Protein AF-A0A174VM22-F1 (afdb_monomer_lite)

Radius of gyration: 14.58 Å; chains: 1; bounding box: 38×42×34 Å

Sequence (88 aa):
MASLQMETGDGFTLESVLGTEGMEEAIVEREALRGAVAALPERERQVILLRYFRGMTQDRTAKVLGVSQVQVSRIERKAVEHLRRKL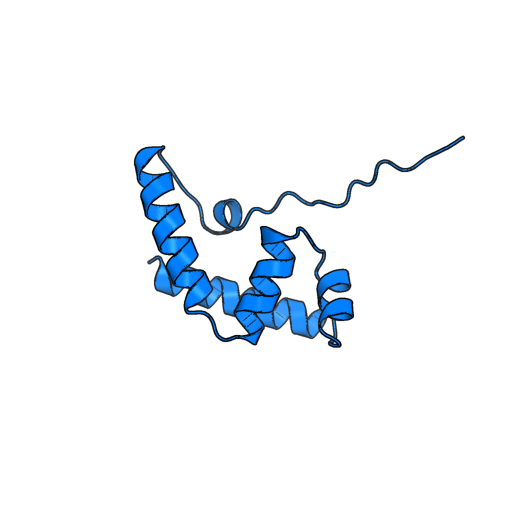E

Secondary structure (DSSP, 8-state):
-------------HHHHH---SHHHHHHHHHHHHHHHHTS-HHHHHHHIIIIIS---HHHHHHHHTS-HHHHHHHHHHHHHHHHHHH-

InterPro domains:
  IPR000943 RNA polymerase sigma-70 [PR00046] (40-52)
  IPR000943 RNA polymerase sigma-70 [PR00046] (57-72)
  IPR000943 RNA polymerase sigma-70 [PR00046] (72-83)
  IPR001387 Cro/C1-type, helix-turn-helix domain [PS50943] (54-77)
  IPR007630 RNA polymerase sigma-70 region 4 [PF04545] (37-84)
  IPR013324 RNA polymerase sigma factor, region 3/4-like [SSF88659] (9-87)
  IPR014284 RNA polymerase sigma-70-like domain [TIGR02937] (16-87)

Organism: Flavonifractor plautii (NCBI:txid292800)

Foldseek 3Di:
DDDDPPPQQPPDALCNVQDFDDDVRVVVVVVLLVVLLVPDDPVLSLLCCCVHVVRDDLCRSCVVVVHDSVVSVVSPVVSNVSSNVSSD

Structure (mmCIF, N/CA/C/O backbone):
data_AF-A0A174VM22-F1
#
_entry.id   AF-A0A174VM22-F1
#
loop_
_atom_site.group_PDB
_atom_site.id
_atom_site.type_symbol
_atom_site.label_atom_id
_atom_site.label_alt_id
_atom_site.label_comp_id
_atom_site.label_asym_id
_atom_site.label_entity_id
_atom_site.label_seq_id
_atom_site.pdbx_PDB_ins_code
_atom_site.Cartn_x
_atom_site.Cartn_y
_atom_site.Cartn_z
_atom_site.occupancy
_atom_site.B_iso_or_equiv
_atom_site.auth_seq_id
_atom_site.auth_comp_id
_atom_site.auth_asym_id
_atom_site.auth_atom_id
_atom_site.pdbx_PDB_model_num
ATOM 1 N N . MET A 1 1 ? -21.912 31.904 -9.111 1.00 42.28 1 MET A N 1
ATOM 2 C CA . MET A 1 1 ? -22.307 30.886 -8.115 1.00 42.28 1 MET A CA 1
ATOM 3 C C . MET A 1 1 ? -22.313 29.528 -8.788 1.00 42.28 1 MET A C 1
ATOM 5 O O . MET A 1 1 ? -23.198 29.289 -9.593 1.00 42.28 1 MET A O 1
ATOM 9 N N . ALA A 1 2 ? -21.281 28.733 -8.507 1.00 38.06 2 ALA A N 1
ATOM 10 C CA . ALA A 1 2 ? -21.207 27.266 -8.531 1.00 38.06 2 ALA A CA 1
ATOM 11 C C . ALA A 1 2 ? -19.721 26.906 -8.654 1.00 38.06 2 ALA A C 1
ATOM 13 O O . ALA A 1 2 ? -19.208 26.576 -9.719 1.00 38.06 2 ALA A O 1
ATOM 14 N N . SER A 1 3 ? -19.025 27.088 -7.534 1.00 44.62 3 SER A N 1
ATOM 15 C CA . SER A 1 3 ? -17.741 26.460 -7.265 1.00 44.62 3 SER A CA 1
ATOM 16 C C . SER A 1 3 ? -17.888 24.947 -7.368 1.00 44.62 3 SER A C 1
ATOM 18 O O . SER A 1 3 ? -18.892 24.417 -6.899 1.00 44.62 3 SER A O 1
ATOM 20 N N . LEU A 1 4 ? -16.874 24.291 -7.929 1.00 41.34 4 LEU A N 1
ATOM 21 C CA . LEU A 1 4 ? -16.244 23.050 -7.454 1.00 41.34 4 LEU A CA 1
ATOM 22 C C . LEU A 1 4 ? -15.440 22.474 -8.623 1.00 41.34 4 LEU A C 1
ATOM 24 O O . LEU A 1 4 ? -15.844 21.517 -9.280 1.00 41.34 4 LEU A O 1
ATOM 28 N N . GLN A 1 5 ? -14.265 23.060 -8.864 1.00 39.62 5 GLN A N 1
ATOM 29 C CA . GLN A 1 5 ? -13.160 22.264 -9.379 1.00 39.62 5 GLN A CA 1
ATOM 30 C C . GLN A 1 5 ? -12.935 21.160 -8.342 1.00 39.62 5 GLN A C 1
ATOM 32 O O . GLN A 1 5 ? -12.432 21.407 -7.248 1.00 39.62 5 GLN A O 1
ATOM 37 N N . MET A 1 6 ? -13.399 19.948 -8.643 1.00 38.41 6 MET A N 1
ATOM 38 C CA . MET A 1 6 ? -12.938 18.755 -7.949 1.00 38.41 6 MET A CA 1
ATOM 39 C C . MET A 1 6 ? -11.491 18.513 -8.377 1.00 38.41 6 MET A C 1
ATOM 41 O O . MET A 1 6 ? -11.207 17.643 -9.193 1.00 38.41 6 MET A O 1
ATOM 45 N N . GLU A 1 7 ? -10.566 19.279 -7.808 1.00 43.81 7 GLU A N 1
ATOM 46 C CA . GLU A 1 7 ? -9.158 18.904 -7.745 1.00 43.81 7 GLU A CA 1
ATOM 47 C C . GLU A 1 7 ? -9.033 17.783 -6.708 1.00 43.81 7 GLU A C 1
ATOM 49 O O . GLU A 1 7 ? -8.658 17.983 -5.559 1.00 43.81 7 GLU A O 1
ATOM 54 N N . THR A 1 8 ? -9.460 16.575 -7.074 1.00 45.41 8 THR A N 1
ATOM 55 C CA . THR A 1 8 ? -9.166 15.377 -6.279 1.00 45.41 8 THR A CA 1
ATOM 56 C C . THR A 1 8 ? -8.619 14.311 -7.197 1.00 45.41 8 THR A C 1
ATOM 58 O O . THR A 1 8 ? -9.335 13.459 -7.709 1.00 45.41 8 THR A O 1
ATOM 61 N N . GLY A 1 9 ? -7.316 14.401 -7.391 1.00 45.59 9 GLY A N 1
ATOM 62 C CA . GLY A 1 9 ? -6.515 13.427 -8.097 1.00 45.59 9 GLY A CA 1
ATOM 63 C C . GLY A 1 9 ? -5.098 13.948 -8.108 1.00 45.59 9 GLY A C 1
ATOM 64 O O . GLY A 1 9 ? -4.600 14.309 -9.164 1.00 45.59 9 GLY A O 1
ATOM 65 N N . ASP A 1 10 ? -4.497 14.078 -6.924 1.00 47.09 10 ASP A N 1
ATOM 66 C CA . ASP A 1 10 ? -3.056 14.285 -6.817 1.00 47.09 10 ASP A CA 1
ATOM 67 C C . ASP A 1 10 ? -2.426 13.165 -7.657 1.00 47.09 10 ASP A C 1
ATOM 69 O O . ASP A 1 10 ? -2.621 11.986 -7.347 1.00 47.09 10 ASP A O 1
ATOM 73 N N . GLY A 1 11 ? -1.858 13.529 -8.809 1.00 45.03 11 GLY A N 1
ATOM 74 C CA . GLY A 1 11 ? -1.593 12.665 -9.964 1.00 45.03 11 GLY A CA 1
ATOM 75 C C . GLY A 1 11 ? -0.448 11.678 -9.757 1.00 45.03 11 GLY A C 1
ATOM 76 O O . GLY A 1 11 ? 0.395 11.512 -10.632 1.00 45.03 11 GLY A O 1
ATOM 77 N N . PHE A 1 12 ? -0.396 11.036 -8.594 1.00 56.12 12 PHE A N 1
ATOM 78 C CA . PHE A 1 12 ? 0.572 10.012 -8.256 1.00 56.12 12 PHE A CA 1
ATOM 79 C C . PHE A 1 12 ? 0.183 8.711 -8.948 1.00 56.12 12 PHE A C 1
ATOM 81 O O . PHE A 1 12 ? -0.634 7.930 -8.460 1.00 56.12 12 PHE A O 1
ATOM 88 N N . THR A 1 13 ? 0.778 8.483 -10.111 1.00 69.50 13 THR A N 1
ATOM 89 C CA . THR A 1 13 ? 0.780 7.167 -10.752 1.00 69.50 13 THR A CA 1
ATOM 90 C C . THR A 1 13 ? 1.768 6.266 -10.015 1.00 69.50 13 THR A C 1
ATOM 92 O O . THR A 1 13 ? 2.755 6.749 -9.452 1.00 69.50 13 THR A O 1
ATOM 95 N N . LEU A 1 14 ? 1.507 4.958 -9.978 1.00 70.81 14 LEU A N 1
ATOM 96 C CA . LEU A 1 14 ? 2.416 4.016 -9.314 1.00 70.81 14 LEU A CA 1
ATOM 97 C C . LEU A 1 14 ? 3.797 4.061 -9.989 1.00 70.81 14 LEU A C 1
ATOM 99 O O . LEU A 1 14 ? 4.822 4.013 -9.320 1.00 70.81 14 LEU A O 1
ATOM 103 N N . GLU A 1 15 ? 3.795 4.264 -11.304 1.00 69.94 15 GLU A N 1
ATOM 104 C CA . GLU A 1 15 ? 4.960 4.477 -12.153 1.00 69.94 15 GLU A CA 1
ATOM 105 C C . GLU A 1 15 ? 5.782 5.703 -11.710 1.00 69.94 15 GLU A C 1
ATOM 107 O O . GLU A 1 15 ? 6.991 5.595 -11.539 1.00 69.94 15 GLU A O 1
ATOM 112 N N . SER A 1 16 ? 5.150 6.845 -11.404 1.00 68.12 16 SER A N 1
ATOM 113 C CA . SER A 1 16 ? 5.863 8.047 -10.920 1.00 68.12 16 SER A CA 1
ATOM 114 C C . SER A 1 16 ? 6.535 7.875 -9.553 1.00 68.12 16 SER A C 1
ATOM 116 O O . SER A 1 16 ? 7.511 8.554 -9.246 1.00 68.12 16 SER A O 1
ATOM 118 N N . VAL A 1 17 ? 6.024 6.961 -8.723 1.00 67.62 17 VAL A N 1
ATOM 119 C CA . VAL A 1 17 ? 6.584 6.659 -7.394 1.00 67.62 17 VAL A CA 1
ATOM 120 C C . VAL A 1 17 ? 7.773 5.691 -7.488 1.00 67.62 17 VAL A C 1
ATOM 122 O O . VAL A 1 17 ? 8.573 5.598 -6.545 1.00 67.62 17 VAL A O 1
ATOM 125 N N . LEU A 1 18 ? 7.873 4.969 -8.608 1.00 70.62 18 LEU A N 1
ATOM 126 C CA . LEU A 1 18 ? 8.869 3.930 -8.857 1.00 70.62 18 LEU A CA 1
ATOM 127 C C . LEU A 1 18 ? 9.969 4.368 -9.848 1.00 70.62 18 LEU A C 1
ATOM 129 O O . LEU A 1 18 ? 11.087 3.898 -9.687 1.00 70.62 18 LEU A O 1
ATOM 133 N N . GLY A 1 19 ? 9.700 5.326 -10.748 1.00 62.75 19 GLY A N 1
ATOM 134 C CA . GLY A 1 19 ? 10.646 5.863 -11.742 1.00 62.75 19 GLY A CA 1
ATOM 135 C C . GLY A 1 19 ? 10.771 4.965 -12.981 1.00 62.75 19 GLY A C 1
ATOM 136 O O . GLY A 1 19 ? 10.933 3.764 -12.825 1.00 62.75 19 GLY A O 1
ATOM 137 N N . THR A 1 20 ? 10.668 5.523 -14.197 1.00 58.53 20 THR A N 1
ATOM 138 C CA . THR A 1 20 ? 10.789 4.770 -15.472 1.00 58.53 20 THR A CA 1
ATOM 139 C C . THR A 1 20 ? 11.411 5.648 -16.576 1.00 58.53 20 THR A C 1
ATOM 141 O O . THR A 1 20 ? 10.948 6.779 -16.765 1.00 58.53 20 THR A O 1
ATOM 144 N N . GLU A 1 21 ? 12.390 5.137 -17.336 1.00 52.28 21 GLU A N 1
ATOM 145 C CA . GLU A 1 21 ? 12.987 5.750 -18.546 1.00 52.28 21 GLU A CA 1
ATOM 146 C C . GLU A 1 21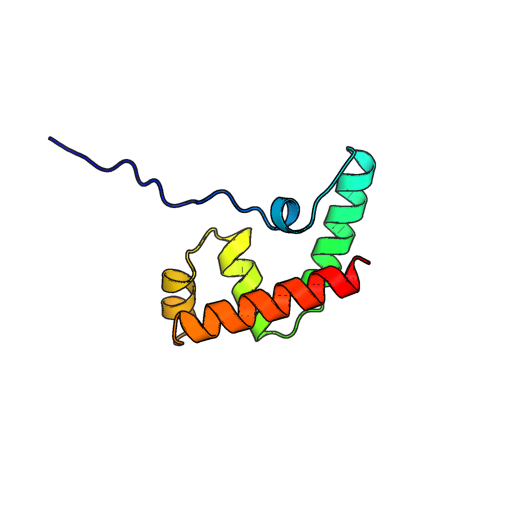 ? 12.688 4.864 -19.789 1.00 52.28 21 GLU A C 1
ATOM 148 O O . GLU A 1 21 ? 12.586 3.653 -19.659 1.00 52.28 21 GLU A O 1
ATOM 153 N N . GLY A 1 22 ? 12.502 5.443 -20.991 1.00 54.47 22 GLY A N 1
ATOM 154 C CA . GLY A 1 22 ? 12.385 4.699 -22.273 1.00 54.47 22 GLY A CA 1
ATOM 155 C C . GLY A 1 22 ? 11.021 4.045 -22.612 1.00 54.47 22 GLY A C 1
ATOM 156 O O . GLY A 1 22 ? 10.239 3.697 -21.739 1.00 54.47 22 GLY A O 1
ATOM 157 N N . MET A 1 23 ? 10.684 3.882 -23.907 1.00 57.34 23 MET A N 1
ATOM 158 C CA . MET A 1 23 ? 9.358 3.383 -24.356 1.00 57.34 23 MET A CA 1
ATOM 159 C C . MET A 1 23 ? 9.241 1.844 -24.378 1.00 57.34 23 MET A C 1
ATOM 161 O O . MET A 1 23 ? 8.188 1.311 -24.036 1.00 57.34 23 MET A O 1
ATOM 165 N N . GLU A 1 24 ? 10.304 1.130 -24.766 1.00 58.16 24 GLU A N 1
ATOM 166 C CA . GLU A 1 24 ? 10.366 -0.344 -24.706 1.00 58.16 24 GLU A CA 1
ATOM 167 C C . GLU A 1 24 ? 10.614 -0.836 -23.274 1.00 58.16 24 GLU A C 1
ATOM 169 O O . GLU A 1 24 ? 9.932 -1.753 -22.813 1.00 58.16 24 GLU A O 1
ATOM 174 N N . GLU A 1 25 ? 11.505 -0.161 -22.542 1.00 59.62 25 GLU A N 1
ATOM 175 C CA . GLU A 1 25 ? 11.715 -0.356 -21.101 1.00 59.62 25 GLU A CA 1
ATOM 176 C C . GLU A 1 25 ? 10.408 -0.154 -20.325 1.00 59.62 25 GLU A C 1
ATOM 178 O O . GLU A 1 25 ? 10.012 -1.046 -19.578 1.00 59.62 25 GLU A O 1
ATOM 183 N N . ALA A 1 26 ? 9.626 0.889 -20.627 1.00 59.78 26 ALA A N 1
ATOM 184 C CA . ALA A 1 26 ? 8.321 1.096 -19.998 1.00 59.78 26 ALA A CA 1
ATOM 185 C C . ALA A 1 26 ? 7.307 -0.049 -20.217 1.00 59.78 26 ALA A C 1
ATOM 187 O O . ALA A 1 26 ? 6.435 -0.257 -19.369 1.00 59.78 26 ALA A O 1
ATOM 188 N N . ILE A 1 27 ? 7.355 -0.792 -21.332 1.00 62.19 27 ILE A N 1
ATOM 189 C CA . ILE A 1 27 ? 6.448 -1.938 -21.559 1.00 62.19 27 ILE A CA 1
ATOM 190 C C . ILE A 1 27 ? 6.877 -3.132 -20.700 1.00 62.19 27 ILE A C 1
ATOM 192 O O . ILE A 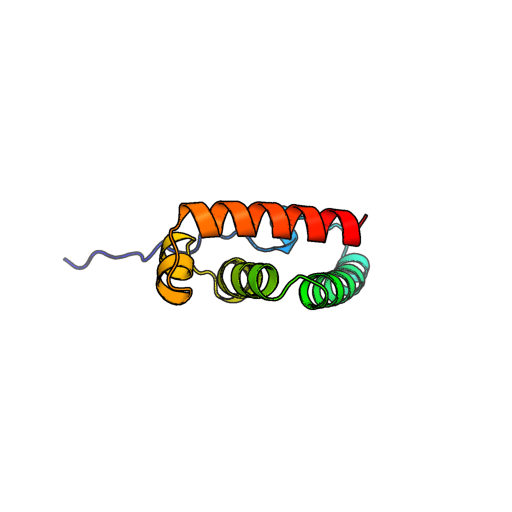1 27 ? 6.035 -3.744 -20.037 1.00 62.19 27 ILE A O 1
ATOM 196 N N . VAL A 1 28 ? 8.175 -3.444 -20.686 1.00 65.38 28 VAL A N 1
ATOM 197 C CA . VAL A 1 28 ? 8.739 -4.528 -19.868 1.00 65.38 28 VAL A CA 1
ATOM 198 C C . VAL A 1 28 ? 8.530 -4.237 -18.379 1.00 65.38 28 VAL A C 1
ATOM 200 O O . VAL A 1 28 ? 8.061 -5.102 -17.636 1.00 65.38 28 VAL A O 1
ATOM 203 N N . GLU A 1 29 ? 8.764 -2.996 -17.959 1.00 71.94 29 GLU A N 1
ATOM 204 C CA . GLU A 1 29 ? 8.522 -2.527 -16.595 1.00 71.94 29 GLU A CA 1
ATOM 205 C C . GLU A 1 29 ? 7.037 -2.568 -16.223 1.00 71.94 29 GLU A C 1
ATOM 207 O O . GLU A 1 29 ? 6.698 -2.930 -15.097 1.00 71.94 29 GLU A O 1
ATOM 212 N N . ARG A 1 30 ? 6.117 -2.276 -17.157 1.00 73.75 30 ARG A N 1
ATOM 213 C CA . ARG A 1 30 ? 4.669 -2.399 -16.909 1.00 73.75 30 ARG A CA 1
ATOM 214 C C . ARG A 1 30 ? 4.246 -3.834 -16.616 1.00 73.75 30 ARG A C 1
ATOM 216 O O . ARG A 1 30 ? 3.439 -4.044 -15.708 1.00 73.75 30 ARG A O 1
ATOM 223 N N . GLU A 1 31 ? 4.748 -4.808 -17.366 1.00 81.06 31 GLU A N 1
ATOM 224 C CA . GLU A 1 31 ? 4.435 -6.221 -17.120 1.00 81.06 31 GLU A CA 1
ATOM 225 C C . GLU A 1 31 ? 5.081 -6.719 -15.820 1.00 81.06 31 GLU A C 1
ATOM 227 O O . GLU A 1 31 ? 4.410 -7.364 -15.005 1.00 81.06 31 GLU A O 1
ATOM 232 N N . ALA A 1 32 ? 6.332 -6.331 -15.552 1.00 84.69 32 ALA A N 1
ATOM 233 C CA . ALA A 1 32 ? 7.003 -6.613 -14.284 1.00 84.69 32 ALA A CA 1
ATOM 234 C C . ALA A 1 32 ? 6.232 -6.022 -13.090 1.00 84.69 32 ALA A C 1
ATOM 236 O O . ALA A 1 32 ? 5.975 -6.714 -12.102 1.00 84.69 32 ALA A O 1
ATOM 237 N N . LEU A 1 33 ? 5.764 -4.776 -13.207 1.00 85.44 33 LEU A N 1
ATOM 238 C CA . LEU A 1 33 ? 4.965 -4.094 -12.193 1.00 85.44 33 LEU A CA 1
ATOM 239 C C . LEU A 1 33 ? 3.621 -4.790 -11.958 1.00 85.44 33 LEU A C 1
ATOM 241 O O . LEU A 1 33 ? 3.226 -4.989 -10.808 1.00 85.44 33 LEU A O 1
ATOM 245 N N . ARG A 1 34 ? 2.921 -5.209 -13.021 1.00 87.81 34 ARG A N 1
ATOM 246 C CA . ARG A 1 34 ? 1.680 -5.996 -12.900 1.00 87.81 34 ARG A CA 1
ATOM 247 C C . ARG A 1 34 ? 1.924 -7.299 -12.141 1.00 87.81 34 ARG A C 1
ATOM 249 O O . ARG A 1 34 ? 1.159 -7.611 -11.225 1.00 87.81 34 ARG A O 1
ATOM 256 N N . GLY A 1 35 ? 2.991 -8.023 -12.476 1.00 90.56 35 GLY A N 1
ATOM 257 C CA . GLY A 1 35 ? 3.390 -9.245 -11.777 1.00 90.56 35 GLY A CA 1
ATOM 258 C C . GLY A 1 35 ? 3.734 -8.995 -10.306 1.00 90.56 35 GLY A C 1
ATOM 259 O O . GLY A 1 35 ? 3.260 -9.711 -9.419 1.00 90.56 35 GLY A O 1
ATOM 260 N N . ALA A 1 36 ? 4.489 -7.932 -10.022 1.00 91.94 36 ALA A N 1
ATOM 261 C CA . ALA A 1 36 ? 4.871 -7.551 -8.667 1.00 91.94 36 ALA A CA 1
ATOM 262 C C . ALA A 1 36 ? 3.653 -7.186 -7.804 1.00 91.94 36 ALA A C 1
ATOM 264 O O . ALA A 1 36 ? 3.541 -7.665 -6.674 1.00 91.94 36 ALA A O 1
ATOM 265 N N . VAL A 1 37 ? 2.705 -6.413 -8.349 1.00 93.25 37 VAL A N 1
ATOM 266 C CA . VAL A 1 37 ? 1.439 -6.064 -7.682 1.00 93.25 37 VAL A CA 1
ATOM 267 C C . VAL A 1 37 ? 0.578 -7.303 -7.445 1.00 93.25 37 VAL A C 1
ATOM 269 O O . VAL A 1 37 ? 0.005 -7.447 -6.364 1.00 93.25 37 VAL A O 1
ATOM 272 N N . ALA A 1 38 ? 0.497 -8.223 -8.410 1.00 93.00 38 ALA A N 1
ATOM 273 C CA . ALA A 1 38 ? -0.247 -9.473 -8.250 1.00 93.00 38 ALA A CA 1
ATOM 274 C C . ALA A 1 38 ? 0.320 -10.347 -7.115 1.00 93.00 38 ALA A C 1
ATOM 276 O O . ALA A 1 38 ? -0.446 -10.983 -6.390 1.00 93.00 38 ALA A O 1
ATOM 277 N N . ALA A 1 39 ? 1.640 -10.318 -6.921 1.00 94.38 39 ALA A N 1
ATOM 278 C CA . ALA A 1 39 ? 2.345 -11.063 -5.882 1.00 94.38 39 ALA A CA 1
ATOM 279 C C . ALA A 1 39 ? 2.313 -10.410 -4.484 1.00 94.38 39 ALA A C 1
ATOM 281 O O . ALA A 1 39 ? 2.866 -10.982 -3.542 1.00 94.38 39 ALA A O 1
ATOM 282 N N . LEU A 1 40 ? 1.707 -9.227 -4.324 1.00 96.38 40 LEU A N 1
ATOM 283 C CA . LEU A 1 40 ? 1.546 -8.604 -3.010 1.00 96.38 40 LEU A CA 1
ATOM 284 C C . LEU A 1 40 ? 0.557 -9.389 -2.129 1.00 96.38 40 LEU A C 1
ATOM 286 O O . LEU A 1 40 ? -0.425 -9.943 -2.640 1.00 96.38 40 LEU A O 1
ATOM 290 N N . PRO A 1 41 ? 0.741 -9.362 -0.793 1.00 97.31 41 PRO A N 1
ATOM 291 C CA . PRO A 1 41 ? -0.282 -9.796 0.150 1.00 97.31 41 PRO A CA 1
ATOM 292 C C . PRO A 1 41 ? -1.632 -9.130 -0.141 1.00 97.31 41 PRO A C 1
ATOM 294 O O . PRO A 1 41 ? -1.686 -7.945 -0.470 1.00 97.31 41 PRO A O 1
ATOM 297 N N . GLU A 1 42 ? -2.732 -9.865 0.043 1.00 96.81 42 GLU A N 1
ATOM 298 C CA . GLU A 1 42 ? -4.091 -9.429 -0.327 1.00 96.81 42 GLU A CA 1
ATOM 299 C C . GLU A 1 42 ? -4.411 -7.992 0.115 1.00 96.81 42 GLU A C 1
ATOM 301 O O . GLU A 1 42 ? -4.848 -7.163 -0.681 1.00 96.81 42 GLU A O 1
ATOM 306 N N . ARG A 1 43 ? -4.142 -7.675 1.388 1.00 96.69 43 ARG A N 1
ATOM 307 C CA . ARG A 1 43 ? -4.425 -6.352 1.961 1.00 96.69 43 ARG A CA 1
ATOM 308 C C . ARG A 1 43 ? -3.593 -5.237 1.335 1.00 96.69 43 ARG A C 1
ATOM 310 O O . ARG A 1 43 ? -4.109 -4.142 1.134 1.00 96.69 43 ARG A O 1
ATOM 317 N N . GLU A 1 44 ? -2.333 -5.505 1.026 1.00 97.75 44 GLU A N 1
ATOM 318 C CA . GLU A 1 44 ? -1.449 -4.547 0.365 1.00 97.75 44 GLU A CA 1
ATOM 319 C C . GLU A 1 44 ? -1.890 -4.314 -1.077 1.00 97.75 44 GLU A C 1
ATOM 321 O O . GLU A 1 44 ? -2.046 -3.168 -1.497 1.00 97.75 44 GLU A O 1
ATOM 326 N N . ARG A 1 45 ? -2.206 -5.395 -1.800 1.00 97.62 45 ARG A N 1
ATOM 327 C CA . ARG A 1 45 ? -2.716 -5.322 -3.170 1.00 97.62 45 ARG A CA 1
ATOM 328 C C . ARG A 1 45 ? -4.003 -4.505 -3.254 1.00 97.62 45 ARG A C 1
ATOM 330 O O . ARG A 1 45 ? -4.116 -3.639 -4.115 1.00 97.62 45 ARG A O 1
ATOM 337 N N . GLN A 1 46 ? -4.950 -4.725 -2.341 1.00 97.56 46 GLN A N 1
ATOM 338 C CA . GLN A 1 46 ? -6.193 -3.948 -2.272 1.00 97.56 46 GLN A CA 1
ATOM 339 C C . GLN A 1 46 ? -5.933 -2.450 -2.083 1.00 97.56 46 GLN A C 1
ATOM 341 O O . GLN A 1 46 ? -6.540 -1.630 -2.773 1.00 97.56 46 GLN A O 1
ATOM 346 N N . VAL A 1 47 ? -5.016 -2.086 -1.179 1.00 97.56 47 VAL A N 1
ATOM 347 C CA . VAL A 1 47 ? -4.641 -0.682 -0.962 1.00 97.56 47 VAL A CA 1
ATOM 348 C C . VAL A 1 47 ? -4.013 -0.087 -2.220 1.00 97.56 47 VAL A C 1
ATOM 350 O O . VAL A 1 47 ? -4.449 0.979 -2.646 1.00 97.56 47 VAL A O 1
ATOM 353 N N . ILE A 1 48 ? -3.070 -0.782 -2.864 1.00 95.75 48 ILE A N 1
ATOM 354 C CA . ILE A 1 48 ? -2.431 -0.307 -4.100 1.00 95.75 48 ILE A CA 1
ATOM 355 C C . ILE A 1 48 ? -3.452 -0.112 -5.228 1.00 95.75 48 ILE A C 1
ATOM 357 O O . ILE A 1 48 ? -3.464 0.935 -5.875 1.00 95.75 48 ILE A O 1
ATOM 361 N N . LEU A 1 49 ? -4.358 -1.072 -5.436 1.00 94.62 49 LEU A N 1
ATOM 362 C CA . LEU A 1 49 ? -5.396 -0.973 -6.465 1.00 94.62 49 LEU A CA 1
ATOM 363 C C . LEU A 1 49 ? -6.313 0.235 -6.240 1.00 94.62 49 LEU A C 1
ATOM 365 O O . LEU A 1 49 ? -6.592 0.985 -7.174 1.00 94.62 49 LEU A O 1
ATOM 369 N N . LEU A 1 50 ? -6.760 0.467 -5.007 1.00 94.94 50 LEU A N 1
ATOM 370 C CA . LEU A 1 50 ? -7.634 1.603 -4.711 1.00 94.94 50 LEU A CA 1
ATOM 371 C C . LEU A 1 50 ? -6.893 2.941 -4.834 1.00 94.94 50 LEU A C 1
ATOM 373 O O . LEU A 1 50 ? -7.434 3.891 -5.398 1.00 94.94 50 LEU A O 1
ATOM 377 N N . ARG A 1 51 ? -5.652 3.016 -4.344 1.00 94.25 51 ARG A N 1
ATOM 378 C CA . ARG A 1 51 ? -4.858 4.252 -4.330 1.00 94.25 51 ARG A CA 1
ATOM 379 C C . ARG A 1 51 ? -4.406 4.672 -5.724 1.00 94.25 51 ARG A C 1
ATOM 381 O O . ARG A 1 51 ? -4.632 5.815 -6.101 1.00 94.25 51 ARG A O 1
ATOM 388 N N . TYR A 1 52 ? -3.837 3.747 -6.491 1.00 88.50 52 TYR A N 1
ATOM 389 C CA . TYR A 1 52 ? -3.129 4.083 -7.727 1.00 88.50 52 TYR A CA 1
ATOM 390 C C . TYR A 1 52 ? -3.913 3.743 -8.997 1.00 88.50 52 TYR A C 1
ATOM 392 O O . TYR A 1 52 ? -3.805 4.460 -9.983 1.00 88.50 52 TYR A O 1
ATOM 400 N N . PHE A 1 53 ? -4.757 2.703 -8.982 1.00 87.06 53 PHE A N 1
ATOM 401 C CA . PHE A 1 53 ? -5.555 2.326 -10.162 1.00 87.06 53 PHE A CA 1
ATOM 402 C C . PHE A 1 53 ? -6.966 2.922 -10.141 1.00 87.06 53 PHE A C 1
ATOM 404 O O . PHE A 1 53 ? -7.572 3.122 -11.191 1.00 87.06 53 PHE A O 1
ATOM 411 N N . ARG A 1 54 ? -7.513 3.201 -8.951 1.00 89.75 54 ARG A N 1
ATOM 412 C CA . ARG A 1 54 ? -8.812 3.875 -8.781 1.00 89.75 54 ARG A CA 1
ATOM 413 C C . ARG A 1 54 ? -8.688 5.335 -8.336 1.00 89.75 54 ARG A C 1
ATOM 415 O O . ARG A 1 54 ? -9.718 5.979 -8.158 1.00 89.75 54 ARG A O 1
ATOM 422 N N . GLY A 1 55 ? -7.469 5.844 -8.137 1.00 88.81 55 GLY A N 1
ATOM 423 C CA . GLY A 1 55 ? -7.210 7.241 -7.766 1.00 88.81 55 GLY A CA 1
ATOM 424 C C . GLY A 1 55 ? -7.840 7.672 -6.436 1.00 88.81 55 GLY A C 1
ATOM 425 O O . GLY A 1 55 ? -8.139 8.848 -6.237 1.00 88.81 55 GLY A O 1
ATOM 426 N N . MET A 1 56 ? -8.126 6.735 -5.527 1.00 93.62 56 MET A N 1
ATOM 427 C CA . MET A 1 56 ? -8.785 7.055 -4.260 1.00 93.62 56 MET A CA 1
ATOM 428 C C . MET A 1 56 ? -7.791 7.667 -3.278 1.00 93.62 56 MET A C 1
ATOM 430 O O . MET A 1 56 ? -6.652 7.220 -3.187 1.00 93.62 56 MET A O 1
ATOM 434 N N . THR A 1 57 ? -8.227 8.642 -2.475 1.00 95.75 57 THR A N 1
ATOM 435 C CA . THR A 1 57 ? -7.430 9.158 -1.349 1.00 95.75 57 THR A CA 1
ATOM 436 C C . THR A 1 57 ? -7.275 8.100 -0.251 1.00 95.75 57 THR A C 1
ATOM 438 O O . THR A 1 57 ? -8.102 7.193 -0.151 1.00 95.75 57 THR A O 1
ATOM 441 N N . GLN A 1 58 ? -6.265 8.220 0.618 1.00 93.88 58 GLN A N 1
ATOM 442 C CA . GLN A 1 58 ? -6.103 7.297 1.752 1.00 93.88 58 GLN A CA 1
ATOM 443 C C . GLN A 1 58 ? -7.349 7.268 2.647 1.00 93.88 58 GLN A C 1
ATOM 445 O O . GLN A 1 58 ? -7.773 6.192 3.059 1.00 93.88 58 GLN A O 1
ATOM 450 N N . ASP A 1 59 ? -7.988 8.421 2.871 1.00 97.12 59 ASP A N 1
ATOM 451 C CA . ASP A 1 59 ? -9.248 8.517 3.617 1.00 97.12 59 ASP A CA 1
ATOM 452 C C . ASP A 1 59 ? -10.399 7.766 2.942 1.00 97.12 59 ASP A C 1
ATOM 454 O O . ASP A 1 59 ? -11.172 7.074 3.606 1.00 97.12 59 ASP A O 1
ATOM 458 N N . ARG A 1 60 ? -10.541 7.885 1.615 1.00 97.00 60 ARG A N 1
ATOM 459 C CA . ARG A 1 60 ? -11.579 7.156 0.870 1.00 97.00 60 ARG A CA 1
ATOM 460 C C . ARG A 1 60 ? -11.299 5.654 0.870 1.00 97.00 60 ARG A C 1
ATOM 462 O O . ARG A 1 60 ? -12.216 4.876 1.114 1.00 97.00 60 ARG A O 1
ATOM 469 N N . THR A 1 61 ? -10.046 5.249 0.677 1.00 97.06 61 THR A N 1
ATOM 470 C CA . THR A 1 61 ? -9.611 3.848 0.779 1.00 97.06 61 THR A CA 1
ATOM 471 C C . THR A 1 61 ? -9.878 3.279 2.174 1.00 97.06 61 THR A C 1
ATOM 473 O O . THR A 1 61 ? -10.379 2.165 2.296 1.00 97.06 61 THR A O 1
ATOM 476 N N . ALA A 1 62 ? -9.626 4.051 3.232 1.00 97.56 62 ALA A N 1
ATOM 477 C CA . ALA A 1 62 ? -9.874 3.657 4.617 1.00 97.56 62 ALA A CA 1
ATOM 478 C C . ALA A 1 62 ? -11.358 3.373 4.878 1.00 97.56 62 ALA A C 1
ATOM 480 O O . ALA A 1 62 ? -11.701 2.327 5.431 1.00 97.56 62 ALA A O 1
ATOM 481 N N . LYS A 1 63 ? -12.241 4.250 4.379 1.00 97.81 63 LYS A N 1
ATOM 482 C CA . LYS A 1 63 ? -13.698 4.061 4.436 1.00 97.81 63 LYS A CA 1
ATOM 483 C C . LYS A 1 63 ? -14.149 2.801 3.695 1.00 97.81 63 LYS A C 1
ATOM 485 O O . LYS A 1 63 ? -14.955 2.053 4.232 1.00 97.81 63 LYS A O 1
ATOM 490 N N . VAL A 1 64 ? -13.611 2.543 2.499 1.00 97.56 64 VAL A N 1
ATOM 491 C CA . VAL A 1 64 ? -13.936 1.338 1.709 1.00 97.56 64 VAL A CA 1
ATOM 492 C C . VAL A 1 64 ? -13.479 0.058 2.409 1.00 97.56 64 VAL A C 1
ATOM 494 O O . VAL A 1 64 ? -14.193 -0.938 2.397 1.00 97.56 64 VAL A O 1
ATOM 497 N N . LEU A 1 65 ? -12.297 0.075 3.025 1.00 96.69 65 LEU A N 1
ATOM 498 C CA . LEU A 1 65 ? -11.699 -1.107 3.650 1.00 96.69 65 LEU A CA 1
ATOM 499 C C . LEU A 1 65 ? -12.113 -1.318 5.115 1.00 96.69 65 LEU A C 1
ATOM 501 O O . LEU A 1 65 ? -11.703 -2.321 5.705 1.00 96.69 65 LEU A O 1
ATOM 505 N N . GLY A 1 66 ? -12.895 -0.400 5.694 1.00 97.50 66 GLY A N 1
ATOM 506 C CA . GLY A 1 66 ? -13.357 -0.467 7.083 1.00 97.50 66 GLY A CA 1
ATOM 507 C C . GLY A 1 66 ? -12.232 -0.325 8.114 1.00 97.50 66 GLY A C 1
ATOM 508 O O . GLY A 1 66 ? -12.271 -0.971 9.157 1.00 97.50 66 GLY A O 1
ATOM 509 N N . VAL A 1 67 ? -11.202 0.473 7.815 1.00 97.56 67 VAL A N 1
ATOM 510 C CA . VAL A 1 67 ? -10.023 0.686 8.679 1.00 97.56 67 VAL A CA 1
ATOM 511 C C . VAL A 1 67 ? -9.718 2.177 8.834 1.00 97.56 67 VAL A C 1
ATOM 513 O O . VAL A 1 67 ? -10.326 3.015 8.176 1.00 97.56 67 VAL A O 1
ATOM 516 N N . SER A 1 68 ? -8.763 2.536 9.695 1.00 98.19 68 SER A N 1
ATOM 517 C CA . SER A 1 68 ? -8.305 3.928 9.813 1.00 98.19 68 SER A CA 1
ATOM 518 C C . SER A 1 68 ? -7.418 4.360 8.635 1.00 98.19 68 SER A C 1
ATOM 520 O O . SER A 1 68 ? -6.695 3.548 8.051 1.00 98.19 68 SER A O 1
ATOM 522 N N . GLN A 1 69 ? -7.397 5.664 8.329 1.00 97.31 69 GLN A N 1
ATOM 523 C CA . GLN A 1 69 ? -6.476 6.228 7.331 1.00 97.31 69 GLN A CA 1
ATOM 524 C C . GLN A 1 69 ? -5.004 5.962 7.689 1.00 97.31 69 GLN A C 1
ATOM 526 O O . GLN A 1 69 ? -4.211 5.634 6.808 1.00 97.31 69 GLN A O 1
ATOM 531 N N . VAL A 1 70 ? -4.646 5.990 8.977 1.00 98.00 70 VAL A N 1
ATOM 532 C CA . VAL A 1 70 ? -3.288 5.665 9.442 1.00 98.00 70 VAL A CA 1
ATOM 533 C C . VAL A 1 70 ? -2.917 4.214 9.120 1.00 98.00 70 VAL A C 1
ATOM 535 O O . VAL A 1 70 ? -1.785 3.944 8.716 1.00 98.00 70 VAL A O 1
ATOM 538 N N . GLN A 1 71 ? -3.853 3.267 9.259 1.00 97.56 71 GLN A N 1
ATOM 539 C CA . GLN A 1 71 ? -3.620 1.879 8.847 1.00 97.56 71 GLN A CA 1
ATOM 540 C C . GLN A 1 71 ? -3.416 1.772 7.336 1.00 97.56 71 GLN A C 1
ATOM 542 O O . GLN A 1 71 ? -2.476 1.099 6.920 1.00 97.56 71 GLN A O 1
ATOM 547 N N . VAL A 1 72 ? -4.224 2.466 6.525 1.00 98.12 72 VAL A N 1
ATOM 548 C CA . VAL A 1 72 ? -4.027 2.513 5.064 1.00 98.12 72 VAL A CA 1
ATOM 549 C C . VAL A 1 72 ? -2.649 3.065 4.717 1.00 98.12 72 VAL A C 1
ATOM 551 O O . VAL A 1 72 ? -1.934 2.429 3.956 1.00 98.12 72 VAL A O 1
ATOM 554 N N . SER A 1 73 ? -2.236 4.175 5.330 1.00 96.81 73 SER A N 1
ATOM 555 C CA . SER A 1 73 ? -0.917 4.782 5.113 1.00 96.81 73 SER A CA 1
ATOM 556 C C . SER A 1 73 ? 0.234 3.818 5.433 1.00 96.81 73 SER A C 1
ATOM 558 O O . SER A 1 73 ? 1.182 3.681 4.658 1.00 96.81 73 SER A O 1
ATOM 560 N N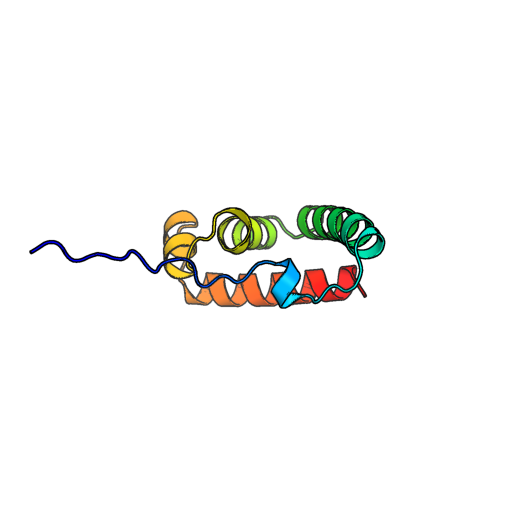 . ARG A 1 74 ? 0.135 3.075 6.545 1.00 98.12 74 ARG A N 1
ATOM 561 C CA . ARG A 1 74 ? 1.127 2.049 6.911 1.00 98.12 74 ARG A CA 1
ATOM 562 C C . ARG A 1 74 ? 1.155 0.884 5.920 1.00 98.12 74 ARG A C 1
ATOM 564 O O . ARG A 1 74 ? 2.239 0.403 5.602 1.00 98.12 74 ARG A O 1
ATOM 571 N N . ILE A 1 75 ? -0.008 0.422 5.462 1.00 98.06 75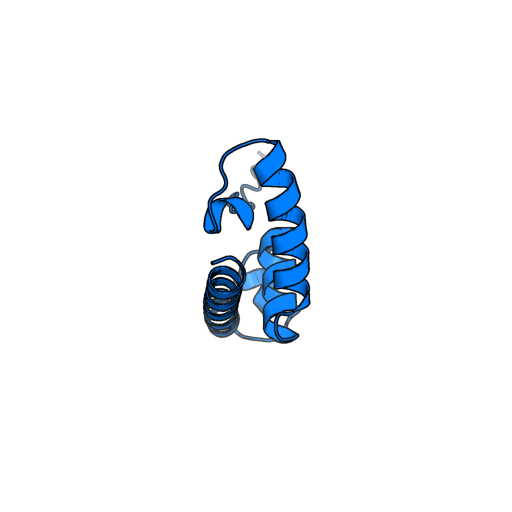 ILE A N 1
ATOM 572 C CA . ILE A 1 75 ? -0.112 -0.664 4.476 1.00 98.06 75 ILE A CA 1
ATOM 573 C C . ILE A 1 75 ? 0.451 -0.207 3.127 1.00 98.06 75 ILE A C 1
ATOM 575 O O . ILE A 1 75 ? 1.240 -0.929 2.534 1.00 98.06 75 ILE A O 1
ATOM 579 N N . GLU A 1 76 ? 0.103 0.998 2.674 1.00 96.31 76 GLU A N 1
ATOM 580 C CA . GLU A 1 76 ? 0.590 1.587 1.421 1.00 96.31 76 GLU A CA 1
ATOM 581 C C . GLU A 1 76 ? 2.116 1.688 1.416 1.00 96.31 76 GLU A C 1
ATOM 583 O O . GLU A 1 76 ? 2.751 1.240 0.467 1.00 96.31 76 GLU A O 1
ATOM 588 N N . ARG A 1 77 ? 2.723 2.176 2.507 1.00 95.88 77 ARG A N 1
ATOM 589 C CA . ARG A 1 77 ? 4.186 2.244 2.628 1.00 95.88 77 ARG A CA 1
ATOM 590 C C . ARG A 1 77 ? 4.845 0.867 2.512 1.00 95.88 77 ARG A C 1
ATOM 592 O O . ARG A 1 77 ? 5.781 0.713 1.737 1.00 95.88 77 ARG A O 1
ATOM 599 N N . LYS A 1 78 ? 4.329 -0.133 3.236 1.00 96.94 78 LYS A N 1
ATOM 600 C CA . LYS A 1 78 ? 4.839 -1.515 3.164 1.00 96.94 78 LYS A CA 1
ATOM 601 C C . LYS A 1 78 ? 4.695 -2.107 1.764 1.00 96.94 78 LYS A C 1
ATOM 603 O O . LYS A 1 78 ? 5.628 -2.728 1.268 1.00 96.94 78 LYS A O 1
ATOM 608 N N . ALA A 1 79 ? 3.551 -1.877 1.124 1.00 95.44 79 ALA A N 1
ATOM 609 C CA . ALA A 1 79 ? 3.291 -2.340 -0.230 1.00 95.44 79 ALA A CA 1
ATOM 610 C C . ALA A 1 79 ? 4.285 -1.729 -1.229 1.00 95.44 79 ALA A C 1
ATOM 612 O O . ALA A 1 79 ? 4.868 -2.454 -2.028 1.00 95.44 79 ALA A O 1
ATOM 613 N N . VAL A 1 80 ? 4.545 -0.419 -1.145 1.00 92.44 80 VAL A N 1
ATOM 614 C CA . VAL A 1 80 ? 5.539 0.262 -1.994 1.00 92.44 80 VAL A CA 1
ATOM 615 C C . VAL A 1 80 ? 6.952 -0.280 -1.748 1.00 92.44 80 VAL A C 1
ATOM 617 O O . VAL A 1 80 ? 7.679 -0.533 -2.704 1.00 92.44 80 VAL A O 1
ATOM 620 N N . GLU A 1 81 ? 7.342 -0.530 -0.495 1.00 93.31 81 GLU A N 1
ATOM 621 C CA . GLU A 1 81 ? 8.630 -1.166 -0.168 1.00 93.31 81 GLU A CA 1
ATOM 622 C C . GLU A 1 81 ? 8.739 -2.609 -0.695 1.00 93.31 81 GLU A C 1
ATOM 624 O O . GLU A 1 81 ? 9.825 -3.053 -1.068 1.00 93.31 81 GLU A O 1
ATOM 629 N N . HIS A 1 82 ? 7.643 -3.373 -0.723 1.00 93.25 82 HIS A N 1
ATOM 630 C CA . HIS A 1 82 ? 7.623 -4.698 -1.350 1.00 93.25 82 HIS A CA 1
ATOM 631 C C . HIS A 1 82 ? 7.731 -4.623 -2.870 1.00 93.25 82 HIS A C 1
ATOM 633 O O . HIS A 1 82 ? 8.425 -5.448 -3.458 1.00 93.25 82 HIS A O 1
ATOM 639 N N . LEU A 1 83 ? 7.066 -3.653 -3.500 1.00 90.62 83 LEU A N 1
ATOM 640 C CA . LEU A 1 83 ? 7.146 -3.453 -4.944 1.00 90.62 83 LEU A CA 1
ATOM 641 C C . LEU A 1 83 ? 8.558 -3.057 -5.369 1.00 90.62 83 LEU A C 1
ATOM 643 O O . LEU A 1 83 ? 9.088 -3.680 -6.277 1.00 90.62 83 LEU A O 1
ATOM 647 N N . ARG A 1 84 ? 9.196 -2.110 -4.667 1.00 87.38 84 ARG A N 1
ATOM 648 C CA . ARG A 1 84 ? 10.590 -1.716 -4.939 1.00 87.38 84 ARG A CA 1
ATOM 649 C C . ARG A 1 84 ? 11.537 -2.913 -4.892 1.00 87.38 84 ARG A C 1
ATOM 651 O O . ARG A 1 84 ? 12.192 -3.197 -5.878 1.00 87.38 84 ARG A O 1
ATOM 658 N N . ARG A 1 85 ? 11.488 -3.711 -3.8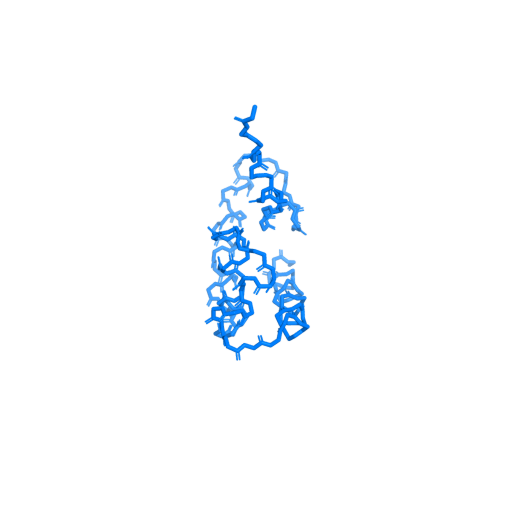22 1.00 89.12 85 ARG A N 1
ATOM 659 C CA . ARG A 1 85 ? 12.322 -4.922 -3.680 1.00 89.12 85 ARG A CA 1
ATOM 660 C C . ARG A 1 85 ? 12.055 -6.026 -4.708 1.00 89.12 85 ARG A C 1
ATOM 662 O O . ARG A 1 85 ? 12.835 -6.964 -4.789 1.00 89.12 85 ARG A O 1
ATOM 669 N N . LYS A 1 86 ? 10.909 -6.002 -5.392 1.00 86.31 86 LYS A N 1
ATOM 670 C CA . LYS A 1 86 ? 10.571 -6.968 -6.451 1.00 86.31 86 LYS A CA 1
ATOM 671 C C . LYS A 1 86 ? 10.998 -6.499 -7.841 1.00 86.31 86 LYS A C 1
ATOM 673 O O . LYS A 1 86 ? 10.958 -7.314 -8.758 1.00 86.31 86 LYS A O 1
ATOM 678 N N . LEU A 1 87 ? 11.266 -5.205 -7.989 1.00 81.38 87 LEU A N 1
ATOM 679 C CA . LEU A 1 87 ? 11.595 -4.550 -9.254 1.00 81.38 87 LEU A CA 1
ATOM 680 C C . LEU A 1 87 ? 13.070 -4.122 -9.319 1.00 81.38 87 LEU A C 1
ATOM 682 O O . LEU A 1 87 ? 13.551 -3.845 -10.410 1.00 81.38 87 LEU A O 1
ATOM 686 N N . GLU A 1 88 ? 13.758 -4.082 -8.173 1.00 74.88 88 GLU A N 1
ATOM 687 C CA . GLU A 1 88 ? 15.221 -4.206 -8.062 1.00 74.88 88 GLU A CA 1
ATOM 688 C C . GLU A 1 88 ? 15.698 -5.595 -8.511 1.00 74.88 88 GLU A C 1
ATOM 690 O O . GLU A 1 88 ? 16.752 -5.655 -9.183 1.00 74.88 88 GLU A O 1
#

pLDDT: mean 80.78, std 19.45, range [38.06, 98.19]